Protein AF-A0A356WYX4-F1 (afdb_monomer)

Mean predicted aligned error: 3.91 Å

Radius of gyration: 12.19 Å; Cα contacts (8 Å, |Δi|>4): 67; chains: 1; bounding box: 30×24×26 Å

Secondary structure (DSSP, 8-state):
--S--TT---EEES-SSSSEEE-HHHHHTTS-S--EE--S-TT--HHHHHHHHH-

Nearest PDB structures (foldseek):
  4bax-assembly1_J  TM=9.782E-01  e=7.542E-04  Streptomyces coelicolor
  2qc8-assembly1_H  TM=9.798E-01  e=1.982E-03  Homo sapiens
  7v4h-assembly1_J  TM=9.228E-01  e=1.310E-03  Glycine max
  7v4i-assembly1_D  TM=9.116E-01  e=9.940E-04  Camellia sinensis
  2ojw-assembly1_D-2  TM=9.184E-01  e=2.999E-03  Homo sapiens

Foldseek 3Di:
DFEEDPVDAAEDDCRRHHQKYDDPVCVVVVNDDDIDGPPDDPPHDPVVVVVVVVD

Solvent-accessible surface area (backbone atoms only — not comparable to full-atom values): 3392 Å² total; per-residue (Å²): 141,62,53,45,58,92,92,50,86,46,69,34,78,68,31,62,52,23,29,31,26,32,48,61,64,18,55,77,56,73,74,44,78,65,76,44,78,61,70,75,55,97,84,55,59,65,67,61,53,52,50,63,74,74,105

pLDDT: mean 90.38, std 8.55, range [54.88, 96.69]

Structure (mmCIF, N/CA/C/O backbone):
data_AF-A0A356WYX4-F1
#
_entry.id   AF-A0A356WYX4-F1
#
loop_
_atom_site.group_PDB
_atom_site.id
_atom_site.type_symbol
_atom_site.label_atom_id
_atom_site.label_alt_id
_atom_site.label_comp_id
_atom_site.label_asym_id
_atom_site.label_entity_id
_atom_site.label_seq_id
_atom_site.pdbx_PDB_ins_code
_atom_site.Cartn_x
_atom_site.Cartn_y
_atom_site.Cartn_z
_atom_site.occupancy
_atom_site.B_iso_or_equiv
_atom_site.auth_seq_id
_atom_site.auth_comp_id
_atom_site.auth_asym_id
_atom_site.auth_atom_id
_atom_site.pdbx_P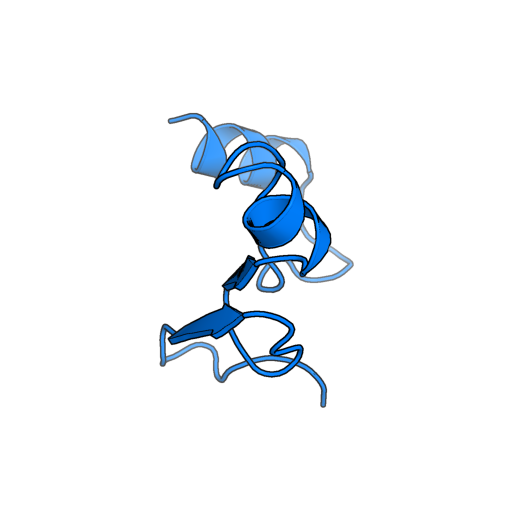DB_model_num
ATOM 1 N N . HIS A 1 1 ? 14.798 -4.109 10.076 1.00 54.88 1 HIS A N 1
ATOM 2 C CA . HIS A 1 1 ? 13.916 -5.248 9.757 1.00 54.88 1 HIS A CA 1
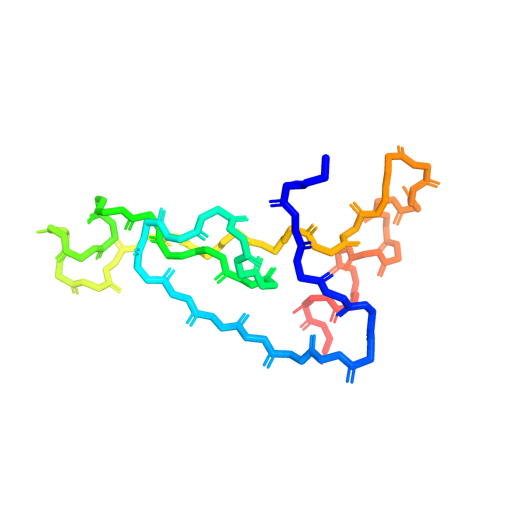ATOM 3 C C . HIS A 1 1 ? 12.526 -4.850 10.230 1.00 54.88 1 HIS A C 1
ATOM 5 O O . HIS A 1 1 ? 12.211 -5.028 11.395 1.00 54.88 1 HIS A O 1
ATOM 11 N N . GLU A 1 2 ? 11.786 -4.130 9.383 1.00 57.34 2 GLU A N 1
ATOM 12 C CA . GLU A 1 2 ? 10.571 -3.393 9.775 1.00 57.34 2 GLU A CA 1
ATOM 13 C C . GLU A 1 2 ? 9.328 -3.817 8.981 1.00 57.34 2 GLU A C 1
ATOM 15 O O . GLU A 1 2 ? 8.305 -3.162 9.111 1.00 57.34 2 GLU A O 1
ATOM 20 N N . THR A 1 3 ? 9.405 -4.837 8.122 1.00 62.53 3 THR A N 1
ATOM 21 C CA . THR A 1 3 ? 8.347 -5.202 7.163 1.00 62.53 3 THR A CA 1
ATOM 22 C C . THR A 1 3 ? 8.250 -6.722 7.003 1.00 62.53 3 THR A C 1
ATOM 24 O O . THR A 1 3 ? 9.186 -7.447 7.346 1.00 62.53 3 THR A O 1
ATOM 27 N N . GLN A 1 4 ? 7.102 -7.205 6.521 1.00 86.81 4 GLN A N 1
ATOM 28 C CA . GLN A 1 4 ? 6.803 -8.633 6.381 1.00 86.81 4 GLN A CA 1
ATOM 29 C C . GLN A 1 4 ? 7.761 -9.339 5.403 1.00 86.81 4 GLN A C 1
ATOM 31 O O . GLN A 1 4 ? 8.267 -8.731 4.459 1.00 86.81 4 GLN A O 1
ATOM 36 N N . SER A 1 5 ? 7.965 -10.644 5.608 1.00 87.00 5 SER A N 1
ATOM 37 C CA . SER A 1 5 ? 8.676 -11.518 4.664 1.00 87.00 5 SER A CA 1
ATOM 38 C C . SER A 1 5 ? 8.079 -11.448 3.250 1.00 87.00 5 SER A C 1
ATOM 40 O O . SER A 1 5 ? 6.863 -11.366 3.096 1.00 87.00 5 SER A O 1
ATOM 42 N N . ILE A 1 6 ? 8.927 -11.537 2.218 1.00 86.88 6 ILE A N 1
ATOM 43 C CA . ILE A 1 6 ? 8.524 -11.477 0.801 1.00 86.88 6 ILE A CA 1
ATOM 44 C C . ILE A 1 6 ? 7.503 -12.567 0.427 1.00 86.88 6 ILE A C 1
ATOM 46 O O . ILE A 1 6 ? 6.618 -12.326 -0.392 1.00 86.88 6 ILE A O 1
ATOM 50 N N . ASP A 1 7 ? 7.580 -13.734 1.073 1.00 92.00 7 ASP A N 1
ATOM 51 C CA . ASP A 1 7 ? 6.738 -14.898 0.773 1.00 92.00 7 ASP A CA 1
ATOM 52 C C . ASP A 1 7 ? 5.396 -14.879 1.519 1.00 92.00 7 ASP A C 1
ATOM 54 O O . ASP A 1 7 ? 4.570 -15.779 1.357 1.00 92.00 7 ASP A O 1
ATOM 58 N N . LYS A 1 8 ? 5.165 -13.875 2.376 1.00 89.19 8 LYS A N 1
ATOM 59 C CA . LYS A 1 8 ? 3.954 -13.760 3.191 1.00 89.19 8 LYS A CA 1
ATOM 60 C C . LYS A 1 8 ? 3.296 -12.406 2.985 1.00 89.19 8 LYS A C 1
ATOM 62 O O . LYS A 1 8 ? 3.933 -11.361 3.046 1.00 89.19 8 LYS A O 1
ATOM 67 N N . PHE A 1 9 ? 1.983 -12.424 2.804 1.00 91.81 9 PHE A N 1
ATOM 68 C CA . PHE A 1 9 ? 1.185 -11.208 2.753 1.00 91.81 9 PHE A CA 1
ATOM 69 C C . PHE A 1 9 ? 0.447 -11.000 4.078 1.00 91.81 9 PHE A C 1
ATOM 71 O O . PHE A 1 9 ? -0.207 -11.919 4.570 1.00 91.81 9 PHE A O 1
ATOM 78 N N . SER A 1 10 ? 0.524 -9.797 4.647 1.00 92.75 10 SER A N 1
ATOM 79 C CA . SER A 1 10 ? -0.266 -9.402 5.819 1.00 92.75 10 SER A CA 1
ATOM 80 C C . SER A 1 10 ? -0.669 -7.927 5.777 1.00 92.75 10 SER A C 1
ATOM 82 O O . SER A 1 10 ? 0.000 -7.101 5.157 1.00 92.75 10 SER A O 1
ATOM 84 N N . TYR A 1 11 ? -1.758 -7.577 6.460 1.00 92.94 11 TYR A N 1
ATOM 85 C CA . TYR A 1 11 ? -2.188 -6.192 6.654 1.00 92.94 11 TYR A CA 1
ATOM 86 C C . TYR A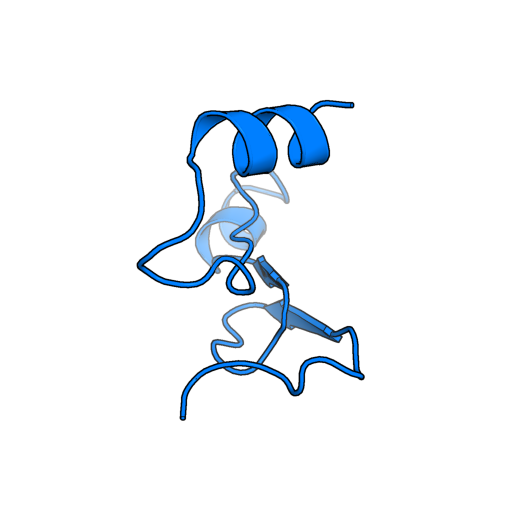 1 11 ? -2.646 -5.972 8.097 1.00 92.94 11 TYR A C 1
ATOM 88 O O . TYR A 1 11 ? -3.119 -6.909 8.740 1.00 92.94 11 TYR A O 1
ATOM 96 N N . GLY A 1 12 ? -2.508 -4.749 8.611 1.00 90.62 12 GLY A N 1
ATOM 97 C CA . GLY A 1 12 ? -2.865 -4.460 9.999 1.00 90.62 12 GLY A CA 1
ATOM 98 C C . GLY A 1 12 ? -3.021 -2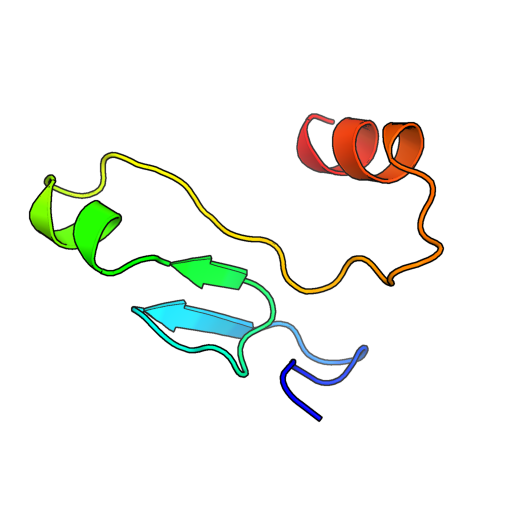.979 10.323 1.00 90.62 12 GLY A C 1
ATOM 99 O O . GLY A 1 12 ? -2.440 -2.101 9.679 1.00 90.62 12 GLY A O 1
ATOM 100 N N . VAL A 1 13 ? -3.821 -2.709 11.355 1.00 90.06 13 VAL A N 1
ATOM 101 C CA . VAL A 1 13 ? -4.037 -1.370 11.911 1.00 90.06 13 VAL A CA 1
ATOM 102 C C . VAL A 1 13 ? -2.817 -0.950 12.706 1.00 90.06 13 VAL A C 1
ATOM 104 O O . VAL A 1 13 ? -2.448 -1.607 13.672 1.00 90.06 13 VAL A O 1
ATOM 107 N N . SER A 1 14 ? -2.190 0.154 12.304 1.00 85.44 14 SER A N 1
ATOM 108 C CA . SER A 1 14 ? -0.956 0.671 12.907 1.00 85.44 14 SER A CA 1
ATOM 109 C C . SER A 1 14 ? 0.230 -0.313 12.906 1.00 85.44 14 SER A C 1
ATOM 111 O O . SER A 1 14 ? 1.289 -0.001 13.449 1.00 85.44 14 SER A O 1
ATOM 113 N N . ASP A 1 15 ? 0.100 -1.472 12.256 1.00 89.00 15 ASP A N 1
ATOM 114 C CA . ASP A 1 15 ? 1.130 -2.505 12.230 1.00 89.00 15 ASP A CA 1
ATOM 115 C C . ASP A 1 15 ? 2.211 -2.147 11.207 1.00 89.00 15 ASP A C 1
ATOM 117 O O . ASP A 1 15 ? 1.983 -2.151 9.995 1.00 89.00 15 ASP A O 1
ATOM 121 N N . ARG A 1 16 ? 3.404 -1.806 11.702 1.00 86.19 16 ARG A N 1
ATOM 122 C CA . ARG A 1 16 ? 4.550 -1.501 10.839 1.00 86.19 16 ARG A CA 1
ATOM 123 C C . ARG A 1 16 ? 5.152 -2.754 10.211 1.00 86.19 16 ARG A C 1
ATOM 125 O O . ARG A 1 16 ? 5.676 -2.627 9.111 1.00 86.19 16 ARG A O 1
ATOM 132 N N . GLY A 1 17 ? 5.038 -3.913 10.866 1.00 86.12 17 GLY A N 1
ATOM 133 C CA . GLY A 1 17 ? 5.571 -5.195 10.406 1.00 86.12 17 GLY A CA 1
ATOM 134 C C . GLY A 1 17 ? 4.716 -5.875 9.337 1.00 86.12 17 GLY A C 1
ATOM 135 O O . GLY A 1 17 ? 5.154 -6.861 8.749 1.00 86.12 17 GLY A O 1
ATOM 136 N N . ALA A 1 18 ? 3.521 -5.354 9.053 1.00 90.38 18 ALA A N 1
ATOM 137 C CA . ALA A 1 18 ? 2.664 -5.851 7.989 1.00 90.38 18 ALA A CA 1
ATOM 138 C C . ALA A 1 18 ? 3.155 -5.453 6.586 1.00 90.38 18 ALA A C 1
ATOM 140 O O . ALA A 1 18 ? 3.911 -4.496 6.411 1.00 90.38 18 ALA A O 1
ATOM 141 N N . SER A 1 19 ? 2.688 -6.174 5.561 1.00 92.19 19 SER A N 1
ATOM 142 C CA . SER A 1 19 ? 2.908 -5.791 4.161 1.00 92.19 19 SER A CA 1
ATOM 143 C C . SER A 1 19 ? 2.182 -4.486 3.819 1.00 92.19 19 SER A C 1
ATOM 145 O O . SER A 1 19 ? 2.769 -3.605 3.194 1.00 92.19 19 SER A O 1
ATOM 147 N N . ILE A 1 20 ? 0.920 -4.356 4.247 1.00 94.38 20 ILE A N 1
ATOM 148 C CA . ILE A 1 20 ? 0.121 -3.131 4.120 1.00 94.38 20 ILE A CA 1
ATOM 149 C C . ILE A 1 20 ? -0.224 -2.599 5.510 1.00 94.38 20 ILE A C 1
ATOM 151 O O . ILE A 1 20 ? -0.836 -3.296 6.321 1.00 94.38 20 ILE A O 1
ATOM 155 N N . ARG A 1 21 ? 0.107 -1.337 5.775 1.00 95.25 21 ARG A N 1
ATOM 156 C CA . ARG A 1 21 ? -0.259 -0.661 7.021 1.00 95.25 21 ARG A CA 1
ATOM 157 C C . ARG A 1 21 ? -1.506 0.190 6.819 1.00 95.25 21 ARG A C 1
ATOM 159 O O . ARG A 1 21 ? -1.580 0.977 5.875 1.00 95.25 21 ARG A O 1
ATOM 166 N N . ILE A 1 22 ? -2.450 0.074 7.749 1.00 95.25 22 ILE A N 1
ATOM 167 C CA . ILE A 1 22 ? -3.622 0.949 7.854 1.00 95.25 22 ILE A CA 1
ATOM 168 C C . ILE A 1 22 ? -3.315 1.994 8.935 1.00 95.25 22 ILE A C 1
ATOM 170 O O . ILE A 1 22 ? -3.190 1.638 10.110 1.00 95.25 22 ILE A O 1
ATOM 174 N N . PRO A 1 23 ? -3.126 3.274 8.581 1.00 93.31 23 PRO A N 1
ATOM 175 C CA . PRO A 1 23 ? -2.937 4.342 9.556 1.00 93.31 23 PRO A CA 1
ATOM 176 C C . PRO A 1 23 ? -4.141 4.478 10.501 1.00 93.31 23 PRO A C 1
ATOM 178 O O . PRO A 1 23 ? -5.281 4.386 10.056 1.00 93.31 23 PRO A O 1
ATOM 181 N N . VAL A 1 24 ? -3.892 4.759 11.786 1.00 92.56 24 VAL A N 1
ATOM 182 C CA . VAL A 1 24 ? -4.952 4.922 12.806 1.00 92.56 24 VAL A CA 1
ATOM 183 C C . VAL A 1 24 ? -5.967 5.990 12.398 1.00 92.56 24 VAL A C 1
ATOM 185 O O . VAL A 1 24 ? -7.164 5.744 12.475 1.00 92.56 24 VAL A O 1
ATOM 188 N N . ASN A 1 25 ? -5.501 7.102 11.819 1.00 92.88 25 ASN A N 1
ATOM 189 C CA . ASN A 1 25 ? -6.384 8.168 11.346 1.00 92.88 25 ASN A CA 1
ATOM 190 C C . ASN A 1 25 ? -7.404 7.681 10.302 1.00 92.88 25 ASN A C 1
ATOM 192 O O . ASN A 1 25 ? -8.501 8.204 10.240 1.00 92.88 25 ASN A O 1
ATOM 196 N N . THR A 1 26 ? -7.076 6.652 9.508 1.00 93.50 26 THR A N 1
ATOM 197 C CA . THR A 1 26 ? -8.033 6.092 8.540 1.00 93.50 26 THR A CA 1
ATOM 198 C C . THR A 1 26 ? -9.225 5.452 9.248 1.00 93.50 26 THR A C 1
ATOM 200 O O . THR A 1 26 ? -10.328 5.475 8.719 1.00 93.50 26 THR A O 1
ATOM 203 N N . ILE A 1 27 ? -9.028 4.902 10.446 1.00 92.19 27 ILE A N 1
ATOM 204 C CA . ILE A 1 27 ? -10.104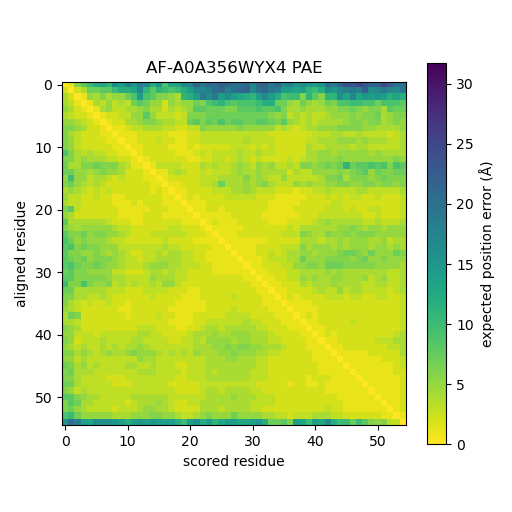 4.332 11.263 1.00 92.19 27 ILE A CA 1
ATOM 205 C C . ILE A 1 27 ? -10.867 5.437 11.977 1.00 92.19 27 ILE A C 1
ATOM 207 O O . ILE A 1 27 ? -12.096 5.432 11.930 1.00 92.19 27 ILE A O 1
ATOM 211 N N . ASP A 1 28 ? -10.146 6.386 12.576 1.00 93.50 28 ASP A N 1
ATOM 212 C CA . ASP A 1 28 ? -10.743 7.528 13.276 1.00 93.50 28 ASP A CA 1
ATOM 213 C C . ASP A 1 28 ? -11.652 8.347 12.339 1.00 93.50 28 ASP A C 1
ATOM 215 O O . ASP A 1 28 ? -12.728 8.784 12.740 1.00 93.50 28 ASP A O 1
ATOM 219 N N . ASP A 1 29 ? -11.283 8.450 11.058 1.00 94.81 29 ASP A N 1
ATOM 220 C CA . ASP A 1 29 ? -12.041 9.141 10.007 1.00 94.81 29 ASP A CA 1
ATOM 221 C C . ASP A 1 29 ? -13.155 8.268 9.375 1.00 94.81 29 ASP A C 1
ATOM 223 O O . ASP A 1 29 ? -13.688 8.577 8.303 1.00 94.81 29 ASP A O 1
ATOM 227 N N . GLY A 1 30 ? -13.529 7.153 10.014 1.00 94.00 30 GLY A N 1
ATOM 228 C CA . GLY A 1 30 ? -14.612 6.276 9.562 1.00 94.00 30 GLY A CA 1
ATOM 229 C C . GLY A 1 30 ? -14.265 5.478 8.306 1.00 94.00 30 GLY A C 1
ATOM 230 O O . GLY A 1 30 ? -15.071 5.402 7.377 1.00 94.00 30 GLY A O 1
ATOM 231 N N . TRP A 1 31 ? -13.067 4.891 8.272 1.00 92.56 31 TRP A N 1
ATOM 232 C CA . TRP A 1 31 ? -12.509 4.138 7.137 1.00 92.56 31 TRP A CA 1
ATOM 233 C C . TRP A 1 31 ? -12.264 4.979 5.877 1.00 92.56 31 TRP A C 1
ATOM 235 O O . TRP A 1 31 ? -12.228 4.457 4.761 1.00 92.56 31 TRP A O 1
ATOM 245 N N . LYS A 1 32 ? -12.044 6.285 6.049 1.00 94.38 32 LYS A N 1
ATOM 2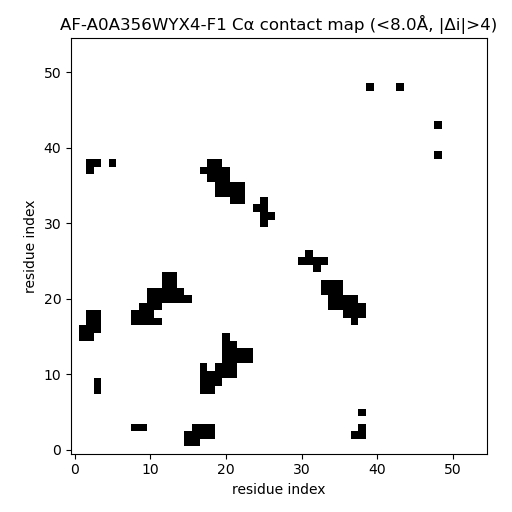46 C CA . LYS A 1 32 ? -11.665 7.217 4.980 1.00 94.38 32 LYS A CA 1
ATOM 247 C C . LYS A 1 32 ? -10.216 7.632 5.175 1.00 94.38 32 LYS A C 1
ATOM 249 O O . LYS A 1 32 ? -9.829 8.063 6.250 1.00 94.38 32 LYS A O 1
ATOM 254 N N . GLY A 1 33 ? -9.389 7.496 4.144 1.00 93.25 33 GLY A N 1
ATOM 255 C CA . GLY A 1 33 ? -7.970 7.810 4.271 1.00 93.25 33 GLY A CA 1
ATOM 256 C C . GLY A 1 33 ? -7.117 7.098 3.239 1.00 93.25 33 GLY A C 1
ATOM 257 O O . GLY A 1 33 ? -7.435 7.102 2.052 1.00 93.25 33 GLY A O 1
ATOM 258 N N . ARG A 1 34 ? -6.005 6.513 3.692 1.00 92.75 34 ARG A N 1
ATOM 259 C CA . ARG A 1 34 ? -5.011 5.883 2.817 1.00 92.75 34 ARG A CA 1
ATOM 260 C C . ARG A 1 34 ? -4.557 4.543 3.366 1.00 92.75 34 ARG A C 1
ATOM 262 O O . ARG A 1 34 ? -4.545 4.330 4.572 1.00 92.75 34 ARG A O 1
ATOM 269 N N . LEU A 1 35 ? -4.095 3.688 2.468 1.00 93.81 35 LEU A N 1
ATOM 270 C CA . LEU A 1 35 ? -3.352 2.480 2.800 1.00 93.81 35 LEU A CA 1
ATOM 271 C C . LEU A 1 35 ? -1.885 2.707 2.446 1.00 93.81 35 LEU A C 1
ATOM 273 O O . LEU A 1 35 ? -1.578 3.398 1.475 1.00 93.81 35 LEU A O 1
ATOM 277 N N . GLU A 1 36 ? -0.979 2.150 3.237 1.00 93.81 36 GLU A N 1
ATOM 278 C CA . GLU A 1 36 ? 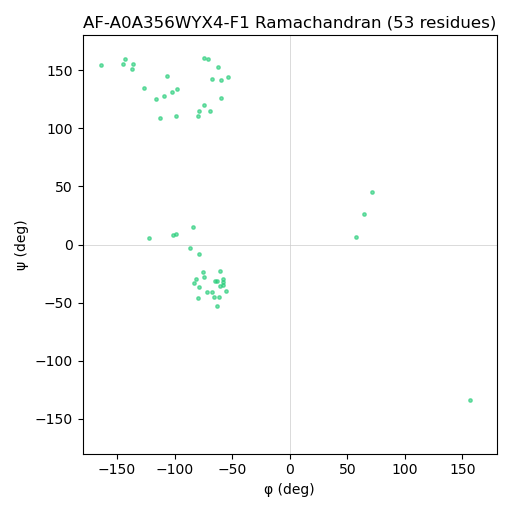0.457 2.269 3.001 1.00 93.81 36 GLU A CA 1
ATOM 279 C C . GLU A 1 36 ? 1.034 0.905 2.625 1.00 93.81 36 GLU A C 1
ATOM 281 O O . GLU A 1 36 ? 1.138 0.020 3.474 1.00 93.81 36 GLU A O 1
ATOM 286 N N . ASP A 1 37 ? 1.408 0.736 1.353 1.00 94.12 37 ASP A N 1
ATOM 287 C CA . ASP A 1 37 ? 2.149 -0.439 0.892 1.00 94.12 37 ASP A CA 1
ATOM 288 C C . ASP A 1 37 ? 3.630 -0.300 1.255 1.00 94.12 37 ASP A C 1
ATOM 290 O O . ASP A 1 37 ? 4.319 0.595 0.766 1.00 94.12 37 ASP A O 1
ATOM 294 N N . ARG A 1 38 ? 4.111 -1.182 2.135 1.00 93.06 38 ARG A N 1
ATOM 295 C CA . ARG A 1 38 ? 5.474 -1.153 2.689 1.00 93.06 38 ARG A CA 1
ATOM 296 C C . ARG A 1 38 ? 6.403 -2.176 2.028 1.00 93.06 38 ARG A C 1
ATOM 298 O O . ARG A 1 38 ? 7.516 -2.391 2.502 1.00 93.06 38 ARG A O 1
ATOM 305 N N . ARG A 1 39 ? 5.955 -2.828 0.950 1.00 92.88 39 ARG A N 1
ATOM 306 C CA . ARG A 1 39 ? 6.735 -3.812 0.181 1.00 92.88 39 ARG A CA 1
ATOM 307 C C . ARG A 1 39 ? 7.710 -3.214 -0.844 1.00 92.88 39 ARG A C 1
ATOM 309 O O . ARG A 1 39 ? 8.712 -3.880 -1.111 1.00 92.88 39 ARG A O 1
ATOM 316 N N . PRO A 1 40 ? 7.467 -2.035 -1.460 1.00 94.38 40 PRO A N 1
ATOM 317 C CA . PRO A 1 40 ? 8.418 -1.465 -2.410 1.00 94.38 40 PRO A CA 1
ATOM 318 C C . PRO A 1 40 ? 9.784 -1.208 -1.763 1.00 94.38 40 PRO A C 1
ATOM 320 O O . PRO A 1 40 ? 9.886 -0.528 -0.743 1.00 94.38 40 PRO A O 1
ATOM 323 N N . ALA A 1 41 ? 10.840 -1.752 -2.367 1.00 92.56 41 ALA A N 1
ATOM 324 C CA . ALA A 1 41 ? 12.214 -1.501 -1.947 1.00 92.56 41 ALA A CA 1
ATOM 325 C C . ALA A 1 41 ? 12.648 -0.064 -2.289 1.00 92.56 41 ALA A C 1
ATOM 327 O O . ALA A 1 41 ? 12.096 0.569 -3.187 1.00 92.56 41 ALA A O 1
ATOM 328 N N . SER A 1 42 ? 13.685 0.440 -1.617 1.00 92.81 42 SER A N 1
ATOM 329 C CA . SER A 1 42 ? 14.196 1.807 -1.819 1.00 92.81 42 SER A CA 1
ATOM 330 C C . SER A 1 42 ? 14.696 2.090 -3.242 1.00 92.81 42 SER A C 1
ATOM 332 O O . SER A 1 42 ? 14.739 3.245 -3.653 1.00 92.81 42 SER A O 1
ATOM 334 N N . ASN A 1 43 ? 15.060 1.052 -3.995 1.00 95.81 43 ASN A N 1
ATOM 335 C CA . ASN A 1 43 ? 15.500 1.126 -5.388 1.00 95.81 43 ASN A CA 1
ATOM 336 C C . ASN A 1 43 ? 14.391 0.779 -6.400 1.00 95.81 43 ASN A C 1
ATOM 338 O O . ASN A 1 43 ? 14.686 0.582 -7.580 1.00 95.81 43 ASN A O 1
ATOM 342 N N . ALA A 1 44 ? 13.140 0.634 -5.955 1.00 94.88 44 ALA A N 1
ATOM 343 C CA . ALA A 1 44 ? 12.037 0.281 -6.834 1.00 94.88 44 ALA A CA 1
ATOM 344 C C . ALA A 1 44 ? 11.731 1.411 -7.831 1.00 94.88 44 ALA A C 1
ATOM 346 O O . ALA A 1 44 ? 11.767 2.592 -7.495 1.00 94.88 44 ALA A O 1
ATOM 347 N N . ASP A 1 45 ? 11.383 1.030 -9.061 1.00 96.69 45 ASP A N 1
ATOM 348 C CA . ASP A 1 45 ? 10.936 1.965 -10.093 1.00 96.69 45 ASP A CA 1
ATOM 349 C C . ASP A 1 45 ? 9.548 2.522 -9.716 1.00 96.69 45 ASP A C 1
ATOM 351 O O . ASP A 1 45 ? 8.573 1.756 -9.688 1.00 96.69 45 ASP A O 1
ATO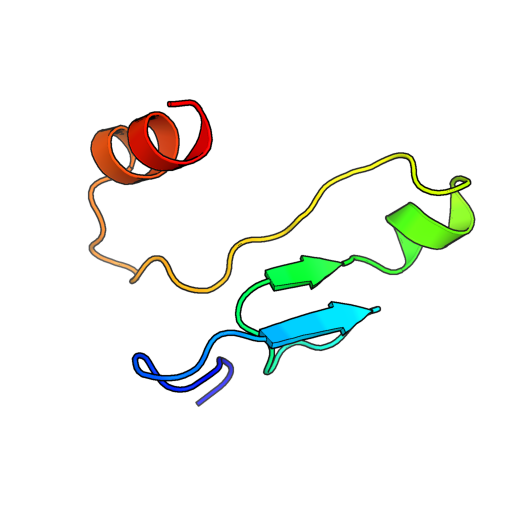M 355 N N . PRO A 1 46 ? 9.426 3.835 -9.440 1.00 95.81 46 PRO A N 1
ATOM 356 C CA . PRO A 1 46 ? 8.183 4.419 -8.951 1.00 95.81 46 PRO A CA 1
ATOM 357 C C . PRO A 1 46 ? 7.040 4.290 -9.963 1.00 95.81 46 PRO A C 1
ATOM 359 O O . PRO A 1 46 ? 5.891 4.112 -9.559 1.00 95.81 46 PRO A O 1
ATOM 362 N N . TYR A 1 47 ? 7.332 4.309 -11.268 1.00 96.56 47 TYR A N 1
ATOM 363 C CA . TYR A 1 47 ? 6.304 4.188 -12.300 1.00 96.56 47 TYR A CA 1
ATOM 364 C C . TYR A 1 47 ? 5.749 2.773 -12.366 1.00 96.56 47 TYR A C 1
ATOM 366 O O . TYR A 1 47 ? 4.538 2.590 -12.471 1.00 96.56 47 TYR A O 1
ATOM 374 N N . LYS A 1 48 ? 6.611 1.758 -12.246 1.00 96.50 48 LYS A N 1
ATOM 375 C CA . LYS A 1 48 ? 6.168 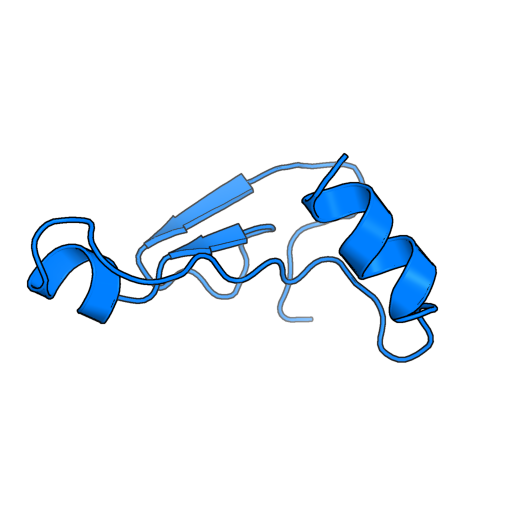0.357 -12.215 1.00 96.50 48 LYS A CA 1
ATOM 376 C C . LYS A 1 48 ? 5.382 0.041 -10.950 1.00 96.50 48 LYS A C 1
ATOM 378 O O . LYS A 1 48 ? 4.372 -0.654 -11.035 1.00 96.50 48 LYS A O 1
ATOM 383 N N . VAL A 1 49 ? 5.815 0.560 -9.800 1.00 95.25 49 VAL A N 1
ATOM 384 C CA . VAL A 1 49 ? 5.104 0.383 -8.526 1.00 95.25 49 VAL A CA 1
ATOM 385 C C . VAL A 1 49 ? 3.722 1.028 -8.596 1.00 95.25 49 VAL A C 1
ATOM 387 O O . VAL A 1 49 ? 2.726 0.343 -8.379 1.00 95.25 49 VAL A O 1
ATOM 390 N N . ALA A 1 50 ? 3.638 2.307 -8.974 1.00 94.62 50 ALA A N 1
ATOM 391 C CA . ALA A 1 50 ? 2.363 3.012 -9.080 1.00 94.62 50 ALA A CA 1
ATOM 392 C C . ALA A 1 50 ? 1.433 2.359 -10.112 1.00 94.62 50 ALA A C 1
ATOM 394 O O . ALA A 1 50 ? 0.265 2.105 -9.818 1.00 94.62 50 ALA A O 1
ATOM 395 N N . ALA A 1 51 ? 1.957 2.000 -11.289 1.00 95.62 51 ALA A N 1
ATOM 396 C CA . ALA A 1 51 ? 1.181 1.302 -12.308 1.00 95.62 51 ALA A CA 1
ATOM 397 C C . ALA A 1 51 ? 0.651 -0.045 -11.806 1.00 95.62 51 ALA A C 1
ATOM 399 O O . ALA A 1 51 ? -0.459 -0.419 -12.162 1.00 95.62 51 ALA A O 1
ATOM 400 N N . ARG A 1 52 ? 1.403 -0.773 -10.968 1.00 94.50 52 ARG A N 1
ATOM 401 C CA . ARG A 1 52 ? 0.953 -2.053 -10.404 1.00 94.50 52 ARG A CA 1
ATOM 402 C C . ARG A 1 52 ? -0.078 -1.904 -9.285 1.00 94.50 52 ARG A C 1
ATOM 404 O O . ARG A 1 52 ? -0.816 -2.850 -9.050 1.00 94.50 52 ARG A O 1
ATOM 411 N N . ILE A 1 53 ? -0.112 -0.759 -8.607 1.00 92.12 53 ILE A N 1
ATOM 412 C CA . ILE A 1 53 ? -1.124 -0.439 -7.589 1.00 92.12 53 ILE A CA 1
ATOM 413 C C . ILE A 1 53 ? -2.442 -0.008 -8.250 1.00 92.12 53 ILE A C 1
ATOM 415 O O . ILE A 1 53 ? -3.510 -0.322 -7.736 1.00 92.12 53 ILE A O 1
ATOM 419 N N . ILE A 1 54 ? -2.368 0.716 -9.372 1.00 91.50 54 ILE A N 1
ATOM 420 C CA . ILE A 1 54 ? -3.543 1.245 -10.083 1.00 91.50 54 ILE A CA 1
ATOM 421 C C . ILE A 1 54 ? -4.178 0.204 -11.022 1.00 91.50 54 ILE A C 1
ATOM 423 O O . ILE A 1 54 ? -5.388 0.242 -11.230 1.00 91.50 54 ILE A O 1
ATOM 427 N N . LYS A 1 55 ? -3.369 -0.677 -11.621 1.00 74.88 55 LYS A N 1
ATOM 428 C CA . LYS A 1 55 ? -3.803 -1.680 -12.607 1.00 74.88 55 LYS A CA 1
ATOM 429 C C . LYS A 1 55 ? -4.412 -2.916 -11.962 1.00 74.88 55 LYS A C 1
ATOM 431 O O . LYS A 1 55 ? -5.454 -3.366 -12.483 1.00 74.88 55 LYS A O 1
#

Sequence (55 aa):
HETQSIDKFSYGVSDRGASIRIPVNTIDDGWKGRLEDRRPASNADPYKVAARIIK